Protein AF-A0A523N4P3-F1 (afdb_monomer_lite)

pLDDT: mean 89.56, std 7.16, range [58.25, 98.06]

Sequence (74 aa):
MDSVFDSSEFNTNLFFPRPDLLAPPEGTDEIYVEVEPEVQVHLRRHPSPHARFSLLFFHGNGEITSDYDELSKA

Structure (mmCIF, N/CA/C/O backbone):
data_AF-A0A523N4P3-F1
#
_entry.id   AF-A0A523N4P3-F1
#
loop_
_atom_site.group_PDB
_atom_site.id
_atom_site.type_symbol
_atom_site.label_atom_id
_atom_site.label_alt_id
_atom_site.label_comp_id
_atom_site.label_asym_id
_atom_site.label_entity_id
_atom_site.label_seq_id
_atom_site.pdbx_PDB_ins_code
_atom_site.Cartn_x
_atom_site.Cartn_y
_atom_site.Cartn_z
_atom_site.occupancy
_atom_site.B_iso_or_equiv
_atom_site.auth_seq_id
_atom_site.auth_comp_id
_atom_site.auth_asym_id
_atom_site.auth_atom_id
_atom_site.pdbx_PDB_model_num
ATOM 1 N N . MET A 1 1 ? -5.504 2.879 39.012 1.00 63.19 1 MET A N 1
ATOM 2 C CA . MET A 1 1 ? -5.362 3.785 37.860 1.00 63.19 1 MET A CA 1
ATOM 3 C C . MET A 1 1 ? -5.096 2.877 36.694 1.00 63.19 1 MET A C 1
ATOM 5 O O . MET A 1 1 ? -4.099 2.166 36.752 1.00 63.19 1 MET A O 1
ATOM 9 N N . ASP A 1 2 ? -6.014 2.833 35.742 1.00 80.38 2 ASP A N 1
ATOM 10 C CA . ASP A 1 2 ? -5.828 2.022 34.543 1.00 80.38 2 ASP A CA 1
ATOM 11 C C . ASP A 1 2 ? -4.747 2.675 33.682 1.00 80.38 2 ASP A C 1
ATOM 13 O O . ASP A 1 2 ? -4.611 3.905 33.659 1.00 80.38 2 ASP A O 1
ATOM 17 N N . SER A 1 3 ? -3.910 1.850 33.062 1.00 90.88 3 SER A N 1
ATOM 18 C CA . SER A 1 3 ? -2.824 2.333 32.222 1.00 90.88 3 SER A CA 1
ATOM 19 C C . SER A 1 3 ? -3.397 2.990 30.969 1.00 90.88 3 SER A C 1
ATOM 21 O O . SER A 1 3 ? -4.435 2.577 30.459 1.00 90.88 3 SER A O 1
ATOM 23 N N . VAL A 1 4 ? -2.687 3.961 30.390 1.00 88.12 4 VAL A N 1
ATOM 24 C CA . VAL A 1 4 ? -3.040 4.477 29.053 1.00 88.12 4 VAL A CA 1
ATOM 25 C C . VAL A 1 4 ? -3.046 3.357 27.999 1.00 88.12 4 VAL A C 1
ATOM 27 O O . VAL A 1 4 ? -3.857 3.382 27.073 1.00 88.12 4 VAL A O 1
ATOM 30 N N . PHE A 1 5 ? -2.210 2.330 28.201 1.00 87.12 5 PHE A N 1
ATOM 31 C CA . PHE A 1 5 ? -2.140 1.130 27.363 1.00 87.12 5 PHE A CA 1
ATOM 32 C C . PHE A 1 5 ? -3.376 0.225 27.476 1.00 87.12 5 PHE A C 1
ATOM 34 O O . PHE A 1 5 ? -3.577 -0.620 26.610 1.00 87.12 5 PHE A O 1
ATOM 41 N N . ASP A 1 6 ? -4.225 0.414 28.489 1.00 88.56 6 ASP A N 1
ATOM 42 C CA . ASP A 1 6 ? -5.484 -0.326 28.629 1.00 88.56 6 ASP A CA 1
ATOM 43 C C . ASP A 1 6 ? -6.643 0.366 27.888 1.00 88.56 6 ASP A C 1
ATOM 45 O O . ASP A 1 6 ? -7.742 -0.181 27.793 1.00 88.56 6 ASP A O 1
ATOM 49 N N . SER A 1 7 ? -6.425 1.568 27.337 1.00 89.75 7 SER A N 1
ATOM 50 C CA . SER A 1 7 ? -7.482 2.295 26.635 1.00 89.75 7 SER A CA 1
ATOM 51 C C . SER A 1 7 ? -7.672 1.783 25.205 1.00 89.75 7 SER A C 1
ATOM 53 O O . SER A 1 7 ? -6.728 1.636 24.423 1.00 89.75 7 SER A O 1
ATOM 55 N N . SER A 1 8 ? -8.929 1.524 24.842 1.00 86.69 8 SER A N 1
ATOM 56 C CA . SER A 1 8 ? -9.301 1.096 23.490 1.00 86.69 8 SER A CA 1
ATOM 57 C C . SER A 1 8 ? -8.957 2.155 22.443 1.00 86.69 8 SER A C 1
ATOM 59 O O . SER A 1 8 ? -8.486 1.814 21.361 1.00 86.69 8 SER A O 1
ATOM 61 N N . GLU A 1 9 ? -9.145 3.432 22.779 1.00 88.31 9 GLU A N 1
ATOM 62 C CA . GLU A 1 9 ? -8.809 4.570 21.923 1.00 88.31 9 GLU A CA 1
ATOM 63 C C . GLU A 1 9 ? -7.315 4.601 21.588 1.00 88.31 9 GLU A C 1
ATOM 65 O O . GLU A 1 9 ? -6.953 4.698 20.415 1.00 88.31 9 GLU A O 1
ATOM 70 N N . PHE A 1 10 ? -6.439 4.455 22.589 1.00 87.44 10 PHE A N 1
ATOM 71 C CA . PHE A 1 10 ? -4.998 4.420 22.350 1.00 87.44 10 PHE A CA 1
ATOM 72 C C . PHE A 1 10 ? -4.617 3.224 21.479 1.00 87.44 10 PHE A C 1
ATOM 74 O O . PHE A 1 10 ? -3.946 3.400 20.469 1.00 87.44 10 PHE A O 1
ATOM 81 N N . ASN A 1 11 ? -5.096 2.024 21.813 1.00 84.56 11 ASN A N 1
ATOM 82 C CA . ASN A 1 11 ? -4.736 0.808 21.082 1.00 84.56 11 ASN A CA 1
ATOM 83 C C . ASN A 1 11 ? -5.251 0.795 19.634 1.00 84.56 11 ASN A C 1
ATOM 85 O O . ASN A 1 11 ? -4.565 0.287 18.752 1.00 84.56 11 ASN A O 1
ATOM 89 N N . THR A 1 12 ? -6.425 1.377 19.372 1.00 81.56 12 THR A N 1
ATOM 90 C CA . THR A 1 12 ? -6.989 1.457 18.012 1.00 81.56 12 THR A CA 1
ATOM 91 C C . THR A 1 12 ? -6.194 2.428 17.143 1.00 81.56 12 THR A C 1
ATOM 93 O O . THR A 1 12 ? -5.957 2.153 15.971 1.00 81.56 12 THR A O 1
ATOM 96 N N . ASN A 1 13 ? -5.734 3.539 17.723 1.00 83.50 13 ASN A N 1
ATOM 97 C CA . ASN A 1 13 ? -4.951 4.541 17.006 1.00 83.50 13 ASN A CA 1
ATOM 98 C C . ASN A 1 13 ? -3.470 4.164 16.874 1.00 83.50 13 ASN A C 1
ATOM 100 O O . ASN A 1 13 ? -2.835 4.547 15.896 1.00 83.50 13 ASN A O 1
ATOM 104 N N . LEU A 1 14 ? -2.917 3.403 17.825 1.00 81.31 14 LEU A N 1
ATOM 105 C CA . LEU A 1 14 ? -1.499 3.028 17.846 1.00 81.31 14 LEU A CA 1
ATOM 106 C C . LEU A 1 14 ? -1.079 2.243 16.597 1.00 81.31 14 LEU A C 1
ATOM 108 O O . LEU A 1 14 ? 0.053 2.369 16.140 1.00 81.31 14 LEU A O 1
ATOM 112 N N . PHE A 1 15 ? -1.995 1.439 16.058 1.00 77.06 15 PHE A N 1
ATOM 113 C CA . PHE A 1 15 ? -1.755 0.570 14.907 1.00 77.06 15 PHE A CA 1
ATOM 114 C C . PHE A 1 15 ? -2.458 1.041 13.636 1.00 77.06 15 PHE A C 1
ATOM 116 O O . PHE A 1 15 ? -2.371 0.362 12.610 1.00 77.06 15 PHE A O 1
ATOM 123 N N . PHE A 1 16 ? -3.157 2.177 13.693 1.00 80.50 16 PHE A N 1
ATOM 124 C CA . PHE A 1 16 ? -3.800 2.731 12.515 1.00 80.50 16 PHE A CA 1
ATOM 125 C C . PHE A 1 16 ? -2.720 3.210 11.531 1.00 80.50 16 PHE A C 1
ATOM 127 O O . PHE A 1 16 ? -1.816 3.943 11.946 1.00 80.50 16 PHE A O 1
ATOM 134 N N . PRO A 1 17 ? -2.777 2.809 10.247 1.00 78.31 17 PRO A N 1
ATOM 135 C CA . PRO A 1 17 ? -1.795 3.237 9.263 1.00 78.31 17 PRO A CA 1
ATOM 136 C C . PRO A 1 17 ? -1.738 4.763 9.180 1.00 78.31 17 PRO A C 1
ATOM 138 O O . PRO A 1 17 ? -2.761 5.445 9.070 1.00 78.31 17 PRO A O 1
ATOM 141 N N . ARG A 1 18 ? -0.527 5.314 9.235 1.00 85.56 18 ARG A N 1
ATOM 142 C CA . ARG A 1 18 ? -0.312 6.751 9.035 1.00 85.56 18 ARG A CA 1
ATOM 143 C C . ARG A 1 18 ? -0.592 7.142 7.576 1.00 85.56 18 ARG A C 1
ATOM 145 O O . ARG A 1 18 ? -0.440 6.303 6.693 1.00 85.56 18 ARG A O 1
ATOM 152 N N . PRO A 1 19 ? -0.958 8.399 7.277 1.00 85.44 19 PRO A N 1
ATOM 153 C CA . PRO A 1 19 ? -1.028 8.854 5.891 1.00 85.44 19 PRO A CA 1
ATOM 154 C C . PRO A 1 19 ? 0.322 8.676 5.183 1.00 85.44 19 PRO A C 1
ATOM 156 O O . PRO A 1 19 ? 1.352 9.088 5.722 1.00 85.44 19 PRO A O 1
ATOM 159 N N . ASP A 1 20 ? 0.314 8.103 3.978 1.00 88.88 20 ASP A N 1
ATOM 160 C CA . ASP A 1 20 ? 1.492 8.098 3.109 1.00 88.88 20 ASP A CA 1
ATOM 161 C C . ASP A 1 20 ? 1.594 9.461 2.413 1.00 88.88 20 ASP A C 1
ATOM 163 O O . ASP A 1 20 ? 0.736 9.834 1.613 1.00 88.88 20 ASP A O 1
ATOM 167 N N . LEU A 1 21 ? 2.602 10.249 2.787 1.00 86.94 21 LEU A N 1
ATOM 168 C CA . LEU A 1 21 ? 2.806 11.614 2.280 1.00 86.94 21 LEU A CA 1
ATOM 169 C C . LEU A 1 21 ? 3.906 11.689 1.217 1.00 86.94 21 LEU A C 1
ATOM 171 O O . LEU A 1 21 ? 4.156 12.764 0.666 1.00 86.94 21 LEU A O 1
ATOM 175 N N . LEU A 1 22 ? 4.596 10.577 0.963 1.00 86.69 22 LEU A N 1
ATOM 176 C CA . LEU A 1 22 ? 5.681 10.518 -0.001 1.00 86.69 22 LEU A CA 1
ATOM 177 C C . LEU A 1 22 ? 5.131 10.203 -1.389 1.00 86.69 22 LEU A C 1
ATOM 179 O O . LEU A 1 22 ? 4.153 9.476 -1.551 1.00 86.69 22 LEU A O 1
ATOM 183 N N 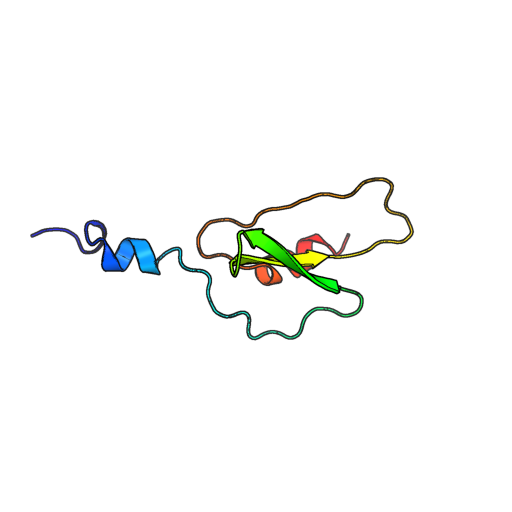. ALA A 1 23 ? 5.780 10.759 -2.408 1.00 89.25 23 ALA A N 1
ATOM 184 C CA . ALA A 1 23 ? 5.520 10.323 -3.768 1.00 89.25 23 ALA A CA 1
ATOM 185 C C . ALA A 1 23 ? 6.013 8.874 -3.932 1.00 89.25 23 ALA A C 1
ATOM 187 O O . ALA A 1 23 ? 7.093 8.552 -3.423 1.00 89.25 23 ALA A O 1
ATOM 188 N N . PRO A 1 24 ? 5.265 8.018 -4.646 1.00 91.12 24 PRO A N 1
ATOM 189 C CA . PRO A 1 24 ? 5.717 6.665 -4.924 1.00 91.12 24 PRO A CA 1
ATOM 190 C C . PRO A 1 24 ? 7.015 6.682 -5.753 1.00 91.12 24 PRO A C 1
ATOM 192 O O . PRO A 1 24 ? 7.209 7.599 -6.564 1.00 91.12 24 PRO A O 1
ATOM 195 N N . PRO A 1 25 ? 7.914 5.695 -5.572 1.00 91.81 25 PRO A N 1
ATOM 196 C CA . PRO A 1 25 ? 9.120 5.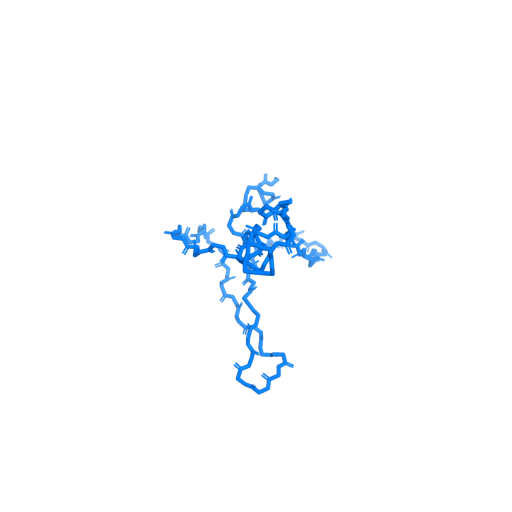576 -6.382 1.00 91.81 25 PRO A CA 1
ATOM 197 C C . PRO A 1 25 ? 8.814 5.459 -7.882 1.00 91.81 25 PRO A C 1
ATOM 199 O O . PRO A 1 25 ? 7.757 4.989 -8.296 1.00 91.81 25 PRO A O 1
ATOM 202 N N . GLU A 1 26 ? 9.765 5.855 -8.727 1.00 92.00 26 GLU A N 1
ATOM 203 C CA . GLU A 1 26 ? 9.604 5.705 -10.173 1.00 92.00 26 GLU A CA 1
ATOM 204 C C . GLU A 1 26 ? 9.485 4.224 -10.567 1.00 92.00 26 GLU A C 1
ATOM 206 O O . GLU A 1 26 ? 10.219 3.367 -10.073 1.00 92.00 26 GLU A O 1
ATOM 211 N N . GLY A 1 27 ? 8.568 3.929 -11.491 1.00 91.69 27 GLY A N 1
ATOM 212 C CA . GLY A 1 27 ? 8.367 2.579 -12.010 1.00 91.69 27 GLY A CA 1
ATOM 213 C C . GLY A 1 27 ? 7.530 1.667 -11.111 1.00 91.69 27 GLY A C 1
ATOM 214 O O . GLY A 1 27 ? 7.453 0.477 -11.407 1.00 91.69 27 GLY A O 1
ATOM 215 N N . THR A 1 28 ? 6.900 2.189 -10.053 1.00 95.06 28 THR A N 1
ATOM 216 C CA . THR A 1 28 ? 5.899 1.445 -9.278 1.00 95.06 28 THR A CA 1
ATOM 217 C C . THR A 1 28 ? 4.483 1.660 -9.798 1.00 95.06 28 THR A C 1
ATOM 219 O O . THR A 1 28 ? 4.177 2.657 -10.453 1.00 95.06 28 THR A O 1
ATOM 222 N N . ASP A 1 29 ? 3.598 0.722 -9.465 1.00 94.88 29 ASP A N 1
ATOM 223 C CA . ASP A 1 29 ? 2.162 0.850 -9.703 1.00 94.88 29 ASP A CA 1
ATOM 224 C C . ASP A 1 29 ? 1.414 0.948 -8.369 1.00 94.88 29 ASP A C 1
ATOM 226 O O . ASP A 1 29 ? 1.552 0.066 -7.518 1.00 94.88 29 ASP A O 1
ATOM 230 N N . GLU A 1 30 ? 0.582 1.977 -8.214 1.00 94.94 30 GLU A N 1
ATOM 231 C CA . GLU A 1 30 ? -0.365 2.106 -7.102 1.00 94.94 30 GLU A CA 1
ATOM 232 C C . GLU A 1 30 ? -1.673 1.398 -7.474 1.00 94.94 30 GLU A C 1
ATOM 234 O O . GLU A 1 30 ? -2.357 1.792 -8.422 1.00 94.94 30 GLU A O 1
ATOM 239 N N . ILE A 1 31 ? -2.023 0.336 -6.753 1.00 95.81 31 ILE A N 1
ATOM 240 C CA . ILE A 1 31 ? -3.177 -0.512 -7.058 1.00 95.81 31 ILE A CA 1
ATOM 241 C C . ILE A 1 31 ? -4.122 -0.517 -5.857 1.00 95.81 31 ILE A C 1
ATOM 243 O O . ILE A 1 31 ? -3.705 -0.741 -4.724 1.00 95.81 31 ILE A O 1
ATOM 247 N N . TYR A 1 32 ? -5.413 -0.321 -6.118 1.00 96.19 32 TYR A N 1
ATOM 248 C CA . TYR A 1 32 ? -6.479 -0.498 -5.134 1.00 96.19 32 TYR A CA 1
ATOM 249 C C . TYR A 1 32 ? -7.279 -1.746 -5.492 1.00 96.19 32 TYR A C 1
ATOM 251 O O . TYR A 1 32 ? -7.894 -1.818 -6.556 1.00 96.19 32 TYR A O 1
ATOM 259 N N . VAL A 1 33 ? -7.240 -2.743 -4.613 1.00 96.56 33 VAL A N 1
ATOM 260 C CA . VAL A 1 33 ? -7.962 -4.006 -4.773 1.00 96.56 33 VAL A CA 1
ATOM 261 C C . VAL A 1 33 ? -9.265 -3.916 -3.995 1.00 96.56 33 VAL A C 1
ATOM 263 O O . VAL A 1 33 ? -9.245 -3.771 -2.775 1.00 96.56 33 VAL A O 1
ATOM 266 N N . GLU A 1 34 ? -10.396 -4.002 -4.689 1.00 97.69 34 GLU A N 1
ATOM 267 C CA . GLU A 1 34 ? -11.705 -4.137 -4.047 1.00 97.69 34 GLU A CA 1
ATOM 268 C C . GLU A 1 34 ? -11.826 -5.534 -3.423 1.00 97.69 34 GLU A C 1
ATOM 270 O O . GLU A 1 34 ? -11.651 -6.542 -4.111 1.00 97.69 34 GLU A O 1
ATOM 275 N N . VAL A 1 35 ? -12.084 -5.590 -2.116 1.00 96.81 35 VAL A N 1
ATOM 276 C CA . VAL A 1 35 ? -12.213 -6.853 -1.361 1.00 96.81 35 VAL A CA 1
ATOM 277 C C . VAL A 1 35 ? -13.646 -7.114 -0.909 1.00 96.81 35 VAL A C 1
ATOM 279 O O . VAL A 1 35 ? -14.051 -8.267 -0.793 1.00 96.81 35 VAL A O 1
ATOM 282 N N . GLU A 1 36 ? -14.419 -6.048 -0.715 1.00 98.06 36 GLU A N 1
ATOM 283 C CA . GLU A 1 36 ? -15.849 -6.043 -0.410 1.00 98.06 36 GLU A CA 1
ATOM 284 C C . GLU A 1 36 ? -16.468 -4.770 -1.014 1.00 98.06 36 GLU A C 1
ATOM 286 O O . GLU A 1 36 ? -15.719 -3.845 -1.349 1.00 98.06 36 GLU A O 1
ATOM 291 N N . PRO A 1 37 ? -17.806 -4.681 -1.152 1.00 97.69 37 PRO A N 1
ATOM 292 C CA . PRO A 1 37 ? -18.451 -3.465 -1.634 1.00 97.69 37 PRO A CA 1
ATOM 293 C C . PRO A 1 37 ? -17.984 -2.240 -0.841 1.00 97.69 37 PRO A C 1
ATOM 295 O O . PRO A 1 37 ? -18.113 -2.206 0.380 1.00 97.69 37 PRO A O 1
ATOM 298 N N . GLU A 1 38 ? -17.440 -1.249 -1.551 1.00 96.19 38 GLU A N 1
ATOM 299 C CA . GLU A 1 38 ? -16.901 0.002 -0.986 1.00 96.19 38 GLU A CA 1
ATOM 300 C C . GLU A 1 38 ? -15.645 -0.156 -0.099 1.00 96.19 38 GLU A C 1
ATOM 302 O O . GLU A 1 38 ? -15.168 0.827 0.469 1.00 96.19 38 GLU A O 1
ATOM 307 N N . VAL A 1 39 ? -15.05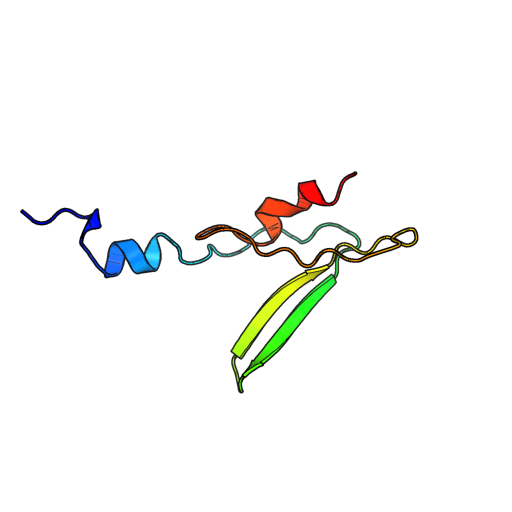2 -1.354 -0.021 1.00 95.94 39 VAL A N 1
ATOM 308 C CA . VAL A 1 39 ? -13.818 -1.620 0.734 1.00 95.94 39 VAL A CA 1
ATOM 309 C C . VAL A 1 39 ? -12.673 -1.919 -0.226 1.00 95.94 39 VAL A C 1
ATOM 311 O O . VAL A 1 39 ? -12.690 -2.903 -0.969 1.00 95.94 39 VAL A O 1
ATOM 314 N N . GLN A 1 40 ? -11.637 -1.083 -0.172 1.00 96.06 40 GLN A N 1
ATOM 315 C CA . GLN A 1 40 ? -10.441 -1.223 -0.997 1.00 96.06 40 GLN A CA 1
ATOM 316 C C . GLN A 1 40 ? -9.187 -1.352 -0.139 1.00 96.06 40 GLN A C 1
ATOM 318 O O . GLN A 1 40 ? -9.003 -0.625 0.835 1.00 96.06 40 GLN A O 1
ATOM 323 N N . VAL A 1 41 ? -8.298 -2.251 -0.551 1.00 93.62 41 VAL A N 1
ATOM 324 C CA . VAL A 1 41 ? -6.958 -2.400 0.015 1.00 93.62 41 VAL A CA 1
ATOM 325 C C . VAL A 1 41 ? -5.951 -1.845 -0.981 1.00 93.62 41 VAL A C 1
ATOM 327 O O . VAL A 1 41 ? -5.916 -2.255 -2.143 1.00 93.62 41 VAL A O 1
ATOM 330 N N . HIS A 1 42 ? -5.141 -0.898 -0.524 1.00 94.06 42 HIS A N 1
ATOM 331 C CA . HIS A 1 42 ? -4.040 -0.336 -1.298 1.00 94.06 42 HIS A CA 1
ATOM 332 C C . HIS A 1 42 ? -2.833 -1.277 -1.290 1.00 94.06 42 HIS A C 1
ATOM 334 O O . HIS A 1 42 ? -2.490 -1.847 -0.256 1.00 94.06 42 HIS A O 1
ATOM 340 N N . LEU A 1 43 ? -2.174 -1.417 -2.437 1.00 94.56 43 LEU A N 1
ATOM 341 C CA . LEU A 1 43 ? -0.856 -2.029 -2.552 1.00 94.56 43 LEU A CA 1
ATOM 342 C C . LEU A 1 43 ? -0.011 -1.281 -3.584 1.00 94.56 43 LEU A C 1
ATOM 344 O O . LEU A 1 43 ? -0.522 -0.786 -4.590 1.00 94.56 43 LEU A O 1
ATOM 348 N N . ARG A 1 44 ? 1.303 -1.268 -3.360 1.00 95.19 44 ARG A N 1
ATOM 349 C CA . ARG A 1 44 ? 2.298 -0.818 -4.337 1.00 95.19 44 ARG A CA 1
A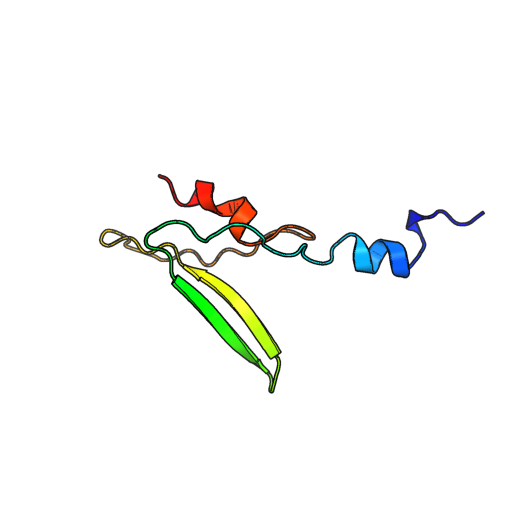TOM 350 C C . ARG A 1 44 ? 2.974 -2.027 -4.951 1.00 95.19 44 ARG A C 1
ATOM 352 O O . ARG A 1 44 ? 3.467 -2.907 -4.245 1.00 95.19 44 ARG A O 1
ATOM 359 N N . ARG A 1 45 ? 3.012 -2.078 -6.279 1.00 94.94 45 ARG A N 1
ATOM 360 C CA . ARG A 1 45 ? 3.755 -3.100 -7.017 1.00 94.94 45 ARG A CA 1
ATOM 361 C C . ARG A 1 45 ? 5.093 -2.532 -7.466 1.00 94.94 45 ARG A C 1
ATOM 363 O O . ARG A 1 45 ? 5.131 -1.483 -8.097 1.00 94.94 45 ARG A O 1
ATOM 370 N N . HIS A 1 46 ? 6.162 -3.283 -7.211 1.00 94.50 46 HIS A N 1
ATOM 371 C CA . HIS A 1 46 ? 7.507 -3.028 -7.732 1.00 94.50 46 HIS A CA 1
ATOM 372 C C . HIS A 1 46 ? 7.805 -4.047 -8.847 1.00 94.50 46 HIS A C 1
ATOM 374 O O . HIS A 1 46 ? 8.282 -5.151 -8.563 1.00 94.50 46 HIS A O 1
ATOM 380 N N . PRO A 1 47 ? 7.432 -3.766 -10.109 1.00 93.31 47 PRO A N 1
ATOM 381 C CA . PRO A 1 47 ? 7.638 -4.698 -11.210 1.00 93.31 47 PRO A CA 1
ATOM 382 C C . PRO A 1 47 ? 9.128 -4.856 -11.544 1.00 93.31 47 PRO A C 1
ATOM 384 O O . PRO A 1 47 ? 9.894 -3.898 -11.541 1.00 93.31 47 PRO A O 1
ATOM 387 N N . SER A 1 48 ? 9.528 -6.075 -11.911 1.00 91.12 48 SER A N 1
ATOM 388 C CA . SER A 1 48 ? 10.853 -6.350 -12.472 1.00 91.12 48 SER A CA 1
ATOM 389 C C . SER A 1 48 ? 10.723 -7.231 -13.719 1.00 91.12 48 SER A C 1
ATOM 391 O O . SER A 1 48 ? 10.114 -8.302 -13.641 1.00 91.12 48 SER A O 1
ATOM 393 N N . PRO A 1 49 ? 11.298 -6.833 -14.873 1.00 90.50 49 PRO A N 1
ATOM 394 C CA . PRO A 1 49 ? 11.190 -7.586 -16.127 1.00 90.50 49 PRO A CA 1
ATOM 395 C C . PRO A 1 49 ? 11.898 -8.947 -16.076 1.00 90.50 49 PRO A C 1
ATOM 397 O O . PRO A 1 49 ? 11.657 -9.807 -16.921 1.00 90.50 49 PRO A O 1
ATOM 400 N N . HIS A 1 50 ? 12.773 -9.149 -15.090 1.00 92.06 50 HIS A N 1
ATOM 401 C CA . HIS A 1 50 ? 13.521 -10.387 -14.888 1.00 92.06 50 HIS A CA 1
ATOM 402 C C . HIS A 1 50 ? 12.960 -11.242 -13.742 1.00 92.06 50 HIS A C 1
ATOM 404 O O . HIS A 1 50 ? 13.510 -12.306 -13.447 1.00 92.06 50 HIS A O 1
ATOM 410 N N . ALA A 1 51 ? 11.874 -10.806 -13.092 1.00 91.38 51 ALA A N 1
ATOM 411 C CA . ALA A 1 51 ? 11.266 -11.545 -11.996 1.00 91.38 51 ALA A CA 1
ATOM 412 C C . ALA A 1 51 ? 10.710 -12.892 -12.480 1.00 91.38 51 ALA A C 1
ATOM 414 O O . ALA A 1 51 ? 9.914 -12.968 -13.414 1.00 91.38 51 ALA A O 1
ATOM 415 N N . ARG A 1 52 ? 11.113 -13.974 -11.806 1.00 95.69 52 ARG A N 1
ATOM 416 C CA . ARG A 1 52 ? 10.573 -15.327 -12.041 1.00 95.69 52 ARG A CA 1
ATOM 417 C C . ARG A 1 52 ? 9.381 -15.662 -11.144 1.00 95.69 52 ARG A C 1
ATOM 419 O O . ARG A 1 52 ? 8.698 -16.649 -11.395 1.00 95.69 52 ARG A O 1
ATOM 426 N N . PHE A 1 53 ? 9.172 -14.879 -10.092 1.00 94.06 53 PHE A N 1
ATOM 427 C CA . PHE A 1 53 ? 8.096 -15.017 -9.120 1.00 94.06 53 PHE A CA 1
ATOM 428 C C . PHE A 1 53 ? 7.728 -13.638 -8.569 1.00 94.06 53 PHE A C 1
ATOM 430 O O . PHE A 1 53 ? 8.518 -12.698 -8.657 1.00 94.06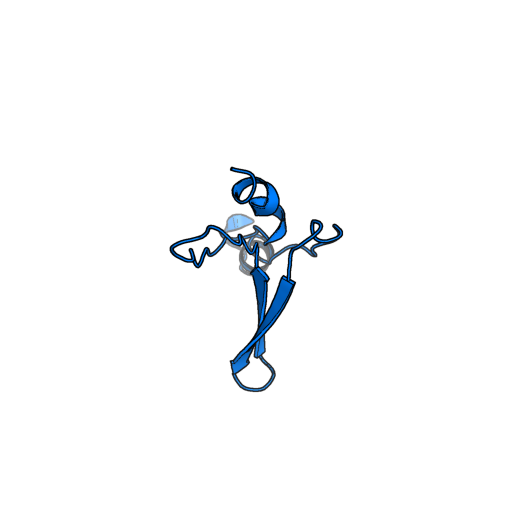 53 PHE A O 1
ATOM 437 N N . SER A 1 54 ? 6.539 -13.536 -7.984 1.00 93.25 54 SER A N 1
ATOM 438 C CA . SER A 1 54 ? 6.082 -12.350 -7.262 1.00 93.25 54 SER A CA 1
ATOM 439 C C . SER A 1 54 ? 5.983 -12.669 -5.776 1.00 93.25 54 SER A C 1
ATOM 441 O O . SER A 1 54 ? 5.550 -13.759 -5.405 1.00 93.25 54 SER A O 1
ATOM 443 N N . LEU A 1 55 ? 6.376 -11.715 -4.935 1.00 93.38 55 LEU A N 1
ATOM 444 C CA . LEU A 1 55 ? 6.163 -11.770 -3.495 1.00 93.38 55 LEU A CA 1
ATOM 445 C C . LEU A 1 55 ? 4.987 -10.857 -3.152 1.00 93.38 55 LEU A C 1
ATOM 447 O O . LEU A 1 55 ? 5.045 -9.659 -3.415 1.00 93.38 55 LEU A O 1
ATOM 451 N N . LEU A 1 56 ? 3.932 -11.424 -2.569 1.00 95.06 56 LEU A N 1
ATOM 452 C CA . LEU A 1 56 ? 2.900 -10.638 -1.905 1.00 95.06 56 LEU A CA 1
ATOM 453 C C . LEU A 1 56 ? 3.342 -10.426 -0.459 1.00 95.06 56 LEU A C 1
ATOM 455 O O . LEU A 1 56 ? 3.497 -11.392 0.288 1.00 95.06 56 LEU A O 1
ATOM 459 N N . PHE A 1 57 ? 3.580 -9.172 -0.096 1.00 94.38 57 PHE A N 1
ATOM 460 C CA . PHE A 1 57 ? 4.109 -8.789 1.204 1.00 94.38 57 PHE A CA 1
ATOM 461 C C . PHE A 1 57 ? 3.103 -7.900 1.937 1.00 94.38 57 PHE A C 1
ATOM 463 O O . PHE A 1 57 ? 2.567 -6.962 1.352 1.00 94.38 57 PHE A O 1
ATOM 470 N N . PHE A 1 58 ? 2.860 -8.205 3.211 1.00 93.25 58 PHE A N 1
ATOM 471 C CA . PHE A 1 58 ? 2.022 -7.409 4.103 1.00 93.25 58 PHE A CA 1
ATOM 472 C C . PHE A 1 58 ? 2.925 -6.750 5.145 1.00 93.25 58 PHE A C 1
ATOM 474 O O . PHE A 1 58 ? 3.740 -7.435 5.765 1.00 93.25 58 PHE A O 1
ATOM 481 N N . HIS A 1 59 ? 2.781 -5.440 5.325 1.00 91.81 59 HIS A N 1
ATOM 482 C CA . HIS A 1 59 ? 3.493 -4.701 6.364 1.00 91.81 59 HIS A CA 1
ATOM 483 C C . HIS A 1 59 ? 2.964 -5.061 7.766 1.00 91.81 59 HIS A C 1
ATOM 485 O O . HIS A 1 59 ? 1.900 -5.667 7.920 1.00 91.81 59 HIS A O 1
ATOM 491 N N . GLY A 1 60 ? 3.712 -4.690 8.802 1.00 88.50 60 GLY A N 1
ATOM 492 C CA . GLY A 1 60 ? 3.318 -4.834 10.198 1.00 88.50 60 GLY A CA 1
ATOM 493 C C . GLY A 1 60 ? 2.320 -3.768 10.658 1.00 88.50 60 GLY A C 1
ATOM 494 O O . GLY A 1 60 ? 1.959 -2.838 9.936 1.00 88.50 60 GLY A O 1
ATOM 495 N N . ASN A 1 61 ? 1.857 -3.898 11.900 1.00 86.50 61 ASN A N 1
ATOM 496 C CA . ASN A 1 61 ? 0.894 -2.966 12.484 1.00 86.50 61 ASN A CA 1
ATOM 497 C C . ASN A 1 61 ? 1.479 -1.547 12.607 1.00 86.50 61 ASN A C 1
ATOM 499 O O . ASN A 1 61 ? 2.563 -1.377 13.161 1.00 86.50 61 ASN A O 1
ATOM 503 N N . GLY A 1 62 ? 0.736 -0.530 12.157 1.00 85.88 62 GLY A N 1
ATOM 504 C CA . GLY A 1 62 ? 1.163 0.878 12.183 1.00 85.88 62 GLY A CA 1
ATOM 505 C C . GLY A 1 62 ? 2.199 1.272 11.117 1.00 85.88 62 GLY A C 1
ATOM 506 O O . GLY A 1 62 ? 2.536 2.451 11.006 1.00 85.88 62 GLY A O 1
ATOM 507 N N . GLU A 1 63 ? 2.684 0.315 10.329 1.00 90.00 63 GLU A N 1
ATOM 508 C CA . GLU A 1 63 ? 3.539 0.558 9.164 1.00 90.00 63 GLU A CA 1
ATOM 509 C C . GLU A 1 63 ? 2.686 0.828 7.918 1.00 90.00 63 GLU A C 1
ATOM 511 O O . GLU A 1 63 ? 1.475 0.593 7.912 1.00 90.00 63 GLU A O 1
ATOM 516 N N . ILE A 1 64 ? 3.320 1.338 6.865 1.00 91.88 64 ILE A N 1
ATOM 517 C CA . ILE A 1 64 ? 2.693 1.588 5.563 1.00 91.88 64 ILE A CA 1
ATOM 518 C C . ILE A 1 64 ? 3.535 1.038 4.420 1.00 91.88 64 ILE A C 1
ATOM 520 O O . ILE A 1 64 ? 4.713 0.732 4.579 1.00 91.88 64 ILE A O 1
ATOM 524 N N . THR A 1 65 ? 2.936 0.952 3.234 1.00 92.56 65 THR A N 1
ATOM 525 C CA . THR A 1 65 ? 3.590 0.459 2.018 1.00 92.56 65 THR A CA 1
ATOM 526 C C . THR A 1 65 ? 4.933 1.142 1.729 1.00 92.56 65 THR A C 1
ATOM 528 O O . THR A 1 65 ? 5.906 0.452 1.428 1.00 92.56 65 THR A O 1
ATOM 531 N N . SER A 1 66 ? 5.023 2.469 1.877 1.00 93.00 66 SER A N 1
ATOM 532 C CA . SER A 1 66 ? 6.259 3.219 1.608 1.00 93.00 66 SER A CA 1
ATOM 533 C C . SER A 1 66 ? 7.398 2.938 2.594 1.00 93.00 66 SER A C 1
ATOM 535 O O . SER A 1 66 ? 8.561 3.135 2.242 1.00 93.00 66 SER A O 1
ATOM 537 N N . ASP A 1 67 ? 7.117 2.372 3.775 1.00 92.50 67 ASP A N 1
ATOM 538 C CA . ASP A 1 67 ? 8.161 1.947 4.725 1.00 92.50 67 ASP A CA 1
ATOM 539 C C . ASP A 1 67 ? 9.038 0.820 4.161 1.00 92.50 67 ASP A C 1
ATOM 541 O O . ASP A 1 67 ? 10.150 0.586 4.638 1.00 92.50 67 ASP A O 1
ATOM 545 N N . TYR A 1 68 ? 8.551 0.148 3.117 1.00 92.75 68 TYR A N 1
ATOM 546 C CA . TYR A 1 68 ? 9.179 -1.007 2.495 1.00 92.75 68 TYR A CA 1
ATOM 547 C C . TYR A 1 68 ? 9.692 -0.744 1.074 1.00 92.75 68 TYR A C 1
ATOM 549 O O . TYR A 1 68 ? 10.177 -1.679 0.436 1.00 92.75 68 TYR A O 1
ATOM 557 N N . ASP A 1 69 ? 9.666 0.499 0.577 1.00 91.88 69 ASP A N 1
ATOM 558 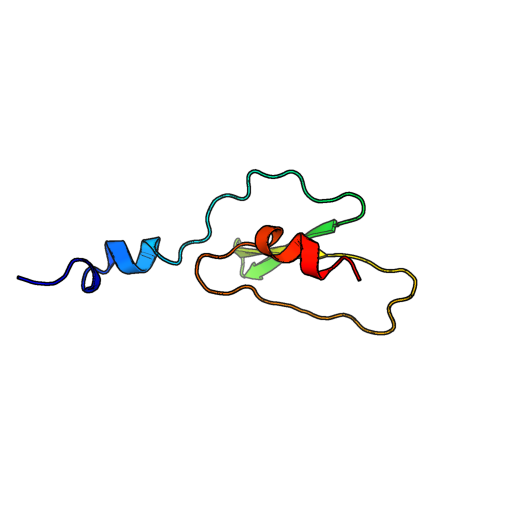C CA . ASP A 1 69 ? 10.119 0.818 -0.788 1.00 91.88 69 ASP A CA 1
ATOM 559 C C . ASP A 1 69 ? 11.568 0.367 -1.046 1.00 91.88 69 ASP A C 1
ATOM 561 O O . ASP A 1 69 ? 11.900 -0.132 -2.126 1.00 91.88 69 ASP A O 1
ATOM 565 N N . GLU A 1 70 ? 12.438 0.481 -0.039 1.00 90.00 70 GLU A N 1
ATOM 566 C CA . GLU A 1 70 ? 13.845 0.079 -0.137 1.00 90.00 70 GLU A CA 1
ATOM 567 C C . GLU A 1 70 ? 14.031 -1.442 -0.250 1.00 90.00 70 GLU A C 1
ATOM 569 O O . GLU A 1 70 ? 15.030 -1.884 -0.814 1.00 90.00 70 GLU A O 1
ATOM 574 N N . LEU A 1 71 ? 13.069 -2.257 0.206 1.00 86.62 71 LEU A N 1
ATOM 575 C CA . LEU A 1 71 ? 13.134 -3.721 0.085 1.00 86.62 71 LEU A CA 1
ATOM 576 C C . LEU A 1 71 ? 13.147 -4.171 -1.383 1.00 86.62 71 LEU A C 1
ATOM 578 O O . LEU A 1 71 ? 13.667 -5.237 -1.707 1.00 86.62 71 LEU A O 1
ATOM 582 N N . SER A 1 72 ? 12.581 -3.352 -2.272 1.00 79.06 72 SER A N 1
ATOM 583 C CA . SER A 1 72 ? 12.530 -3.627 -3.708 1.00 79.06 72 SER A CA 1
ATOM 584 C C . SER A 1 72 ? 13.856 -3.378 -4.438 1.00 79.06 72 SER A C 1
ATOM 586 O O . SER A 1 72 ? 14.035 -3.863 -5.556 1.00 79.06 72 SER A O 1
ATOM 588 N N . LYS A 1 73 ? 14.791 -2.640 -3.826 1.00 73.50 73 LYS A N 1
ATOM 589 C CA . LYS A 1 73 ? 16.077 -2.263 -4.424 1.00 73.50 73 LYS A CA 1
ATOM 590 C C . LYS A 1 73 ? 17.128 -3.339 -4.138 1.00 73.50 73 LYS A C 1
ATOM 592 O O . LYS A 1 73 ? 17.970 -3.172 -3.258 1.00 73.50 73 LYS A O 1
ATOM 597 N N . ALA A 1 74 ? 17.059 -4.447 -4.871 1.00 58.25 74 ALA A N 1
ATOM 598 C CA . ALA A 1 74 ? 18.076 -5.504 -4.876 1.00 58.25 74 ALA A CA 1
ATOM 599 C C . ALA A 1 74 ? 18.838 -5.544 -6.205 1.00 58.25 74 ALA A C 1
ATOM 601 O O . ALA A 1 74 ? 18.195 -5.345 -7.261 1.00 58.25 74 ALA A O 1
#

Foldseek 3Di:
DDDPVPDPVCVVVVQPADDDPDDQDPQKDWDWDDPDVVDTDIAIDRDDPPDPDDDDDDDDGRYDRVVCSVVSVD

Secondary structure (DSSP, 8-state):
---GGG-HHHHHHHTSPPP--SPPPTT-EEEEEEEETTEEEEEEE---TT-SS-------TT--GGGGGGGG--

Radius of gyration: 16.17 Å; chains: 1; bounding box: 36×27×54 Å